Protein AF-A0A7S0JDU7-F1 (afdb_monomer_lite)

Foldseek 3Di:
DKDADPVVNPPVVPPPPVCVVVPPDDPDGDMDDDDDPPDDDADFDDPDDDDDDDDDDDDKDKDWDPQLVLLQCADPPPDPRRGGGPQDPPDDPVVNCVVRVSNVPRTPVRIDIDD

Structure (mmCIF, N/CA/C/O backbone):
data_AF-A0A7S0JDU7-F1
#
_entry.id   AF-A0A7S0JDU7-F1
#
loop_
_atom_site.group_PDB
_atom_site.id
_atom_site.type_symbol
_atom_site.label_atom_id
_atom_site.label_alt_id
_atom_site.label_comp_id
_atom_site.label_asym_id
_atom_site.label_entity_id
_atom_site.label_seq_id
_atom_site.pdbx_PDB_ins_code
_atom_site.Cartn_x
_atom_site.Cartn_y
_atom_site.Cartn_z
_atom_site.occupancy
_atom_site.B_iso_or_equiv
_atom_site.auth_seq_id
_atom_site.auth_comp_id
_atom_site.auth_asym_id
_atom_site.auth_atom_id
_atom_site.pdbx_PDB_model_num
ATOM 1 N N . MET A 1 1 ? -7.540 12.206 4.791 1.00 78.38 1 MET A N 1
ATOM 2 C CA . MET A 1 1 ? -6.972 12.917 5.951 1.00 78.38 1 MET A CA 1
ATOM 3 C C . MET A 1 1 ? -6.462 11.890 6.948 1.00 78.38 1 MET A C 1
ATOM 5 O O . MET A 1 1 ? -7.132 10.879 7.148 1.00 78.38 1 MET A O 1
ATOM 9 N N . GLN A 1 2 ? -5.279 12.131 7.511 1.00 82.94 2 GLN A N 1
ATOM 10 C CA . GLN A 1 2 ? -4.742 11.383 8.647 1.00 82.94 2 GLN A CA 1
ATOM 11 C C . GLN A 1 2 ? -4.728 12.329 9.848 1.00 82.94 2 GLN A C 1
ATOM 13 O O . GLN A 1 2 ? -4.363 13.493 9.688 1.00 82.94 2 GLN A O 1
ATOM 18 N N . ALA A 1 3 ? -5.116 11.828 11.014 1.00 80.44 3 ALA A N 1
ATOM 19 C CA . ALA A 1 3 ? -4.958 12.522 12.284 1.00 80.44 3 ALA A CA 1
ATOM 20 C C . ALA A 1 3 ? -4.574 11.514 13.369 1.00 80.44 3 ALA A C 1
ATOM 22 O O . ALA A 1 3 ? -4.949 10.337 13.291 1.00 80.44 3 ALA A O 1
ATOM 23 N N . ASP A 1 4 ? -3.836 11.978 14.370 1.00 82.31 4 ASP A N 1
ATOM 24 C CA . ASP A 1 4 ? -3.641 11.202 15.588 1.00 82.31 4 ASP A CA 1
ATOM 25 C C . ASP A 1 4 ? -4.977 11.087 16.322 1.00 82.31 4 ASP A C 1
ATOM 27 O O . ASP A 1 4 ? -5.821 11.986 16.254 1.00 82.31 4 ASP A O 1
ATOM 31 N N . VAL A 1 5 ? -5.201 9.951 16.979 1.00 75.12 5 VAL A N 1
ATOM 32 C CA . VAL A 1 5 ? -6.424 9.754 17.760 1.00 75.12 5 VAL A CA 1
ATOM 33 C C . VAL A 1 5 ? -6.256 10.457 19.108 1.00 75.12 5 VAL A C 1
ATOM 35 O O . VAL A 1 5 ? -5.332 10.095 19.838 1.00 75.12 5 VAL A O 1
ATOM 38 N N . PRO A 1 6 ? -7.125 11.425 19.466 1.00 77.00 6 PRO A N 1
ATOM 39 C CA . PRO A 1 6 ? -7.105 12.048 20.786 1.00 77.00 6 PRO A CA 1
ATOM 40 C C . PRO A 1 6 ? -7.157 10.994 21.895 1.00 77.00 6 PRO A C 1
ATOM 42 O O . PRO A 1 6 ? -7.919 10.024 21.798 1.00 77.00 6 PRO A O 1
ATOM 45 N N . ALA A 1 7 ? -6.355 11.177 22.945 1.00 72.81 7 ALA A N 1
ATOM 46 C CA . ALA A 1 7 ? -6.221 10.206 24.031 1.00 72.81 7 ALA A CA 1
ATOM 47 C C . ALA A 1 7 ? -7.564 9.912 24.722 1.00 72.81 7 ALA A C 1
ATOM 49 O O . ALA A 1 7 ? -7.814 8.792 25.158 1.00 72.81 7 ALA A O 1
ATOM 50 N N . GLU A 1 8 ? -8.471 10.885 24.740 1.00 74.88 8 GLU A N 1
ATOM 51 C CA . GLU A 1 8 ? -9.804 10.796 25.335 1.00 74.88 8 GLU A CA 1
ATOM 52 C C . GLU A 1 8 ? -10.732 9.847 24.559 1.00 74.88 8 GLU A C 1
ATOM 54 O O . GLU A 1 8 ? -11.671 9.282 25.122 1.00 74.88 8 GLU A O 1
ATOM 59 N N . LEU A 1 9 ? -10.470 9.644 23.263 1.00 70.19 9 LEU A N 1
ATOM 60 C CA . LEU A 1 9 ? -11.199 8.692 22.419 1.00 70.19 9 LEU A CA 1
ATOM 61 C C . LEU A 1 9 ? -10.598 7.281 22.482 1.00 70.19 9 LEU A C 1
ATOM 63 O O . LEU A 1 9 ? -11.263 6.307 22.117 1.00 70.19 9 LEU A O 1
ATOM 67 N N . LEU A 1 10 ? -9.364 7.149 22.977 1.00 66.75 10 LEU A N 1
ATOM 68 C CA . LEU A 1 10 ? -8.670 5.879 23.170 1.00 66.75 10 LEU A CA 1
ATOM 69 C C . LEU A 1 10 ? -9.131 5.193 24.458 1.00 66.75 10 LEU A C 1
ATOM 71 O O . LEU A 1 10 ? -8.375 5.022 25.413 1.00 66.75 10 LEU A O 1
ATOM 75 N N . ARG A 1 11 ? -10.376 4.715 24.481 1.00 64.25 11 ARG A N 1
ATOM 76 C CA . ARG A 1 11 ? -10.781 3.766 25.524 1.00 64.25 11 ARG A CA 1
ATOM 77 C C . ARG A 1 11 ? -10.052 2.454 25.261 1.00 64.25 11 ARG A C 1
ATOM 79 O O . ARG A 1 11 ? -10.378 1.747 24.305 1.00 64.25 11 ARG A O 1
ATOM 86 N N . GLN A 1 12 ? -9.064 2.119 26.093 1.00 56.94 12 GLN A N 1
ATOM 87 C CA . GLN A 1 12 ? -8.300 0.874 25.949 1.00 56.94 12 GLN A CA 1
ATOM 88 C C . GLN A 1 12 ? -9.235 -0.336 25.806 1.00 56.94 12 GLN A C 1
ATOM 90 O O . GLN A 1 12 ? -8.973 -1.220 24.994 1.00 56.94 12 GLN A O 1
ATOM 95 N N . GLU A 1 13 ? -10.362 -0.346 26.526 1.00 61.19 13 GLU A N 1
ATOM 96 C CA . GLU A 1 13 ? -11.442 -1.354 26.494 1.00 61.19 13 GLU A CA 1
ATOM 97 C C . GLU A 1 13 ? -12.002 -1.673 25.104 1.00 61.19 13 GLU A C 1
ATOM 99 O O . GLU A 1 13 ? -12.347 -2.822 24.845 1.00 61.19 13 GLU A O 1
ATOM 104 N N . SER A 1 14 ? -11.994 -0.709 24.182 1.00 60.84 14 SER A N 1
ATOM 105 C CA . SER A 1 14 ? -12.440 -0.888 22.791 1.00 60.84 14 SER A CA 1
ATOM 106 C C . SER A 1 14 ? -11.372 -1.440 21.841 1.00 60.84 14 SER A C 1
ATOM 108 O O . SER A 1 14 ? -11.673 -1.707 20.681 1.00 60.84 14 SER A O 1
ATOM 110 N N . VAL A 1 15 ? -10.134 -1.621 22.305 1.00 61.34 15 VAL A N 1
ATOM 111 C CA . VAL A 1 15 ? -9.051 -2.240 21.532 1.00 61.34 15 VAL A CA 1
ATOM 112 C C . VAL A 1 15 ? -9.106 -3.759 21.765 1.00 61.34 15 VAL A C 1
ATOM 114 O O . VAL A 1 15 ? -8.859 -4.183 22.900 1.00 61.34 15 VAL A O 1
ATOM 117 N N . PRO A 1 16 ? -9.424 -4.585 20.741 1.00 66.94 16 PRO A N 1
ATOM 118 C CA . PRO A 1 16 ? -9.392 -6.041 20.8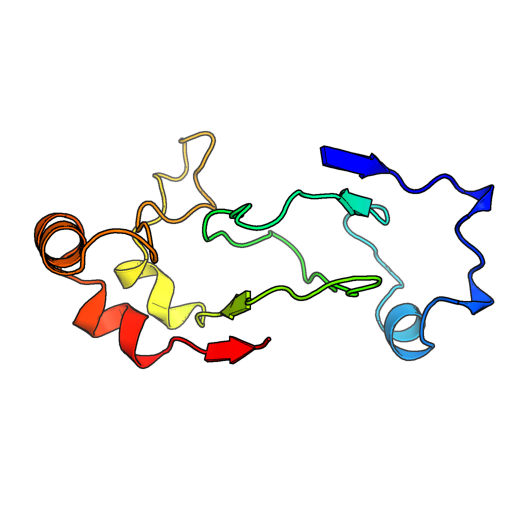10 1.00 66.94 16 PRO A CA 1
ATOM 119 C C . PRO A 1 16 ? -8.218 -6.579 21.626 1.00 66.94 16 PRO A C 1
ATOM 121 O O . PRO A 1 16 ? -7.073 -6.180 21.416 1.00 66.94 16 PRO A O 1
ATOM 124 N N . LYS A 1 17 ? -8.493 -7.528 22.534 1.00 62.38 17 LYS A N 1
ATOM 125 C CA . LYS A 1 17 ? -7.474 -8.147 23.406 1.00 62.38 17 LYS A CA 1
ATOM 126 C C . LYS A 1 17 ? -6.260 -8.658 22.619 1.00 62.38 17 LYS A C 1
ATOM 128 O O . LYS A 1 17 ? -5.137 -8.530 23.094 1.00 62.38 17 LYS A O 1
ATOM 133 N N . LEU A 1 18 ? -6.484 -9.152 21.397 1.00 62.22 18 LEU A N 1
ATOM 134 C CA . LEU A 1 18 ? -5.428 -9.577 20.478 1.00 62.22 18 LEU A CA 1
ATOM 135 C C . LEU A 1 18 ? -4.432 -8.450 20.151 1.00 62.22 18 LEU A C 1
ATOM 137 O O . LEU A 1 18 ? -3.232 -8.687 20.156 1.00 62.22 18 LEU A O 1
ATOM 141 N N . TRP A 1 19 ? -4.891 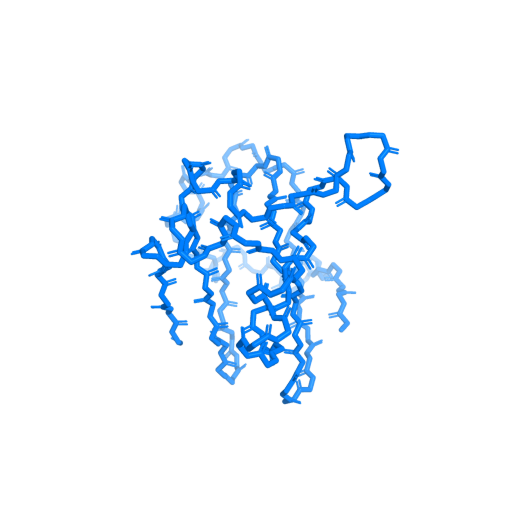-7.216 19.929 1.00 64.56 19 TRP A N 1
ATOM 142 C CA . TRP A 1 19 ? -4.002 -6.079 19.652 1.00 64.56 19 TRP A CA 1
ATOM 143 C C . TRP A 1 19 ? -3.207 -5.630 20.874 1.00 64.56 19 TRP A C 1
ATOM 145 O O . TRP A 1 19 ? -2.090 -5.147 20.720 1.00 64.56 19 TRP A O 1
ATOM 155 N N . ARG A 1 20 ? -3.744 -5.823 22.083 1.00 59.97 20 ARG A N 1
ATOM 156 C CA . ARG A 1 20 ? -3.000 -5.548 23.320 1.00 59.97 20 ARG A CA 1
ATOM 157 C C . ARG A 1 20 ? -1.892 -6.571 23.557 1.00 59.97 20 ARG A C 1
ATOM 159 O O . ARG A 1 20 ? -0.796 -6.190 23.939 1.00 59.97 20 ARG A O 1
ATOM 166 N N . ALA A 1 21 ? -2.164 -7.848 23.281 1.00 59.00 21 ALA A N 1
ATOM 167 C CA . ALA A 1 21 ? -1.205 -8.938 23.463 1.00 59.00 21 ALA A CA 1
ATOM 168 C C . ALA A 1 21 ? -0.001 -8.870 22.502 1.00 59.00 21 ALA A C 1
ATOM 170 O O . ALA A 1 21 ? 1.052 -9.417 22.802 1.00 59.00 21 ALA A O 1
ATOM 171 N N . ILE A 1 22 ? -0.141 -8.193 21.358 1.00 58.34 22 ILE A N 1
ATOM 172 C CA . ILE A 1 22 ? 0.930 -8.015 20.357 1.00 58.34 22 ILE A CA 1
ATOM 173 C C . ILE A 1 22 ? 1.698 -6.689 20.600 1.00 58.34 22 ILE A C 1
ATOM 175 O O . ILE A 1 22 ? 2.642 -6.360 19.887 1.00 58.34 22 ILE A O 1
ATOM 179 N N . GLY A 1 23 ? 1.287 -5.898 21.600 1.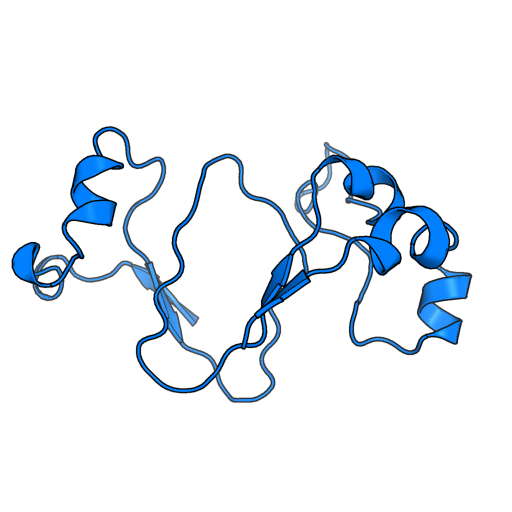00 51.66 23 GLY A N 1
ATOM 180 C CA . GLY A 1 23 ? 1.504 -4.452 21.658 1.00 51.66 23 GLY A CA 1
ATOM 181 C C . GLY A 1 23 ? 2.550 -3.920 22.637 1.00 51.66 23 GLY A C 1
ATOM 182 O O . GLY A 1 23 ? 2.483 -2.733 22.942 1.00 51.66 23 GLY A O 1
ATOM 183 N N . GLU A 1 24 ? 3.509 -4.710 23.128 1.00 54.59 24 GLU A N 1
ATOM 184 C CA . GLU A 1 24 ? 4.497 -4.176 24.091 1.00 54.59 24 GLU A CA 1
ATOM 185 C C . GLU A 1 24 ? 5.535 -3.223 23.470 1.00 54.59 24 GLU A C 1
ATOM 187 O O . GLU A 1 24 ? 6.246 -2.531 24.193 1.00 54.59 24 GLU A O 1
ATOM 192 N N . MET A 1 25 ? 5.581 -3.088 22.139 1.00 59.22 25 MET A N 1
ATOM 193 C CA . MET A 1 25 ? 6.431 -2.090 21.485 1.00 59.22 25 MET A CA 1
ATOM 194 C C . MET A 1 25 ? 5.764 -1.538 20.221 1.00 59.22 25 MET A C 1
ATOM 196 O O . MET A 1 25 ? 5.992 -2.001 19.103 1.00 59.22 25 MET A O 1
ATOM 200 N N . GLN A 1 26 ? 4.885 -0.546 20.393 1.00 65.56 26 GLN A N 1
ATOM 201 C CA . GLN A 1 26 ? 4.294 0.154 19.254 1.00 65.56 26 GLN A CA 1
ATOM 202 C C . GLN 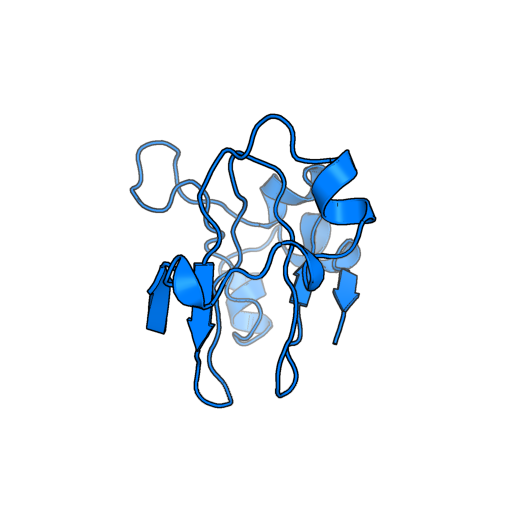A 1 26 ? 5.345 1.035 18.575 1.00 65.56 26 GLN A C 1
ATOM 204 O O . GLN A 1 26 ? 5.838 1.997 19.156 1.00 65.56 26 GLN A O 1
ATOM 209 N N . ALA A 1 27 ? 5.657 0.737 17.313 1.00 75.06 27 ALA A N 1
ATOM 210 C CA . ALA A 1 27 ? 6.568 1.561 16.520 1.00 75.06 27 ALA A CA 1
ATOM 211 C C . ALA A 1 27 ? 5.977 2.941 16.172 1.00 75.06 27 ALA A C 1
ATOM 213 O O . ALA A 1 27 ? 6.721 3.836 15.776 1.00 75.06 27 ALA A O 1
ATOM 214 N N . GLN A 1 28 ? 4.649 3.099 16.255 1.00 75.06 28 GLN A N 1
ATOM 215 C CA . GLN A 1 28 ? 3.894 4.314 15.929 1.00 75.06 28 GLN A CA 1
ATOM 216 C C . GLN A 1 28 ? 2.621 4.410 16.792 1.00 75.06 28 GLN A C 1
ATOM 218 O O . GLN A 1 28 ? 2.064 3.365 17.134 1.00 75.06 28 GLN A O 1
ATOM 223 N N . PRO A 1 29 ? 2.120 5.626 17.095 1.00 75.44 29 PRO A N 1
ATOM 224 C CA . PRO A 1 29 ? 0.845 5.807 17.793 1.00 75.44 29 PRO A CA 1
ATOM 225 C C . PRO A 1 29 ? -0.351 5.365 16.934 1.00 75.44 29 PRO A C 1
ATOM 227 O O . PRO A 1 29 ? -0.246 5.252 15.707 1.00 75.44 29 PRO A O 1
ATOM 230 N N . LEU A 1 30 ? -1.516 5.163 17.567 1.00 78.81 30 LEU A N 1
ATOM 231 C CA . LEU A 1 30 ? -2.763 4.897 16.843 1.00 78.81 30 LEU A CA 1
ATOM 232 C C . LEU A 1 30 ? -3.149 6.101 15.971 1.00 78.81 30 LEU A C 1
ATOM 234 O O . LEU A 1 30 ? -3.156 7.243 16.429 1.00 78.81 30 LEU A O 1
ATOM 238 N N . ARG A 1 31 ? -3.540 5.828 14.722 1.00 84.75 31 ARG A N 1
ATOM 239 C CA . ARG A 1 31 ? -3.938 6.846 13.742 1.00 84.75 31 ARG A CA 1
ATOM 240 C C . ARG A 1 31 ? -5.350 6.607 13.229 1.00 84.75 31 ARG A C 1
ATOM 242 O O . ARG A 1 31 ? -5.721 5.469 12.937 1.00 84.75 31 ARG A O 1
ATOM 249 N N . LEU A 1 32 ? -6.094 7.693 13.032 1.00 87.50 32 LEU A N 1
ATOM 250 C CA . LEU A 1 32 ? -7.372 7.683 12.331 1.00 87.50 32 LEU A CA 1
ATOM 251 C C . LEU A 1 32 ? -7.178 8.059 10.862 1.00 87.50 32 LEU A C 1
ATOM 253 O O . LEU A 1 32 ? -6.507 9.038 10.524 1.00 87.50 32 LEU A O 1
ATOM 257 N N . TRP A 1 33 ? -7.835 7.297 9.990 1.00 91.31 33 TRP A N 1
ATOM 258 C CA . TRP A 1 33 ? -7.877 7.544 8.555 1.00 91.31 33 TRP A CA 1
ATOM 259 C C . TRP A 1 33 ? -9.307 7.835 8.117 1.00 91.31 33 TRP A C 1
ATOM 261 O O . TRP A 1 33 ? -10.201 7.017 8.319 1.00 91.31 33 TRP A O 1
ATOM 271 N N . VAL A 1 34 ? -9.506 8.988 7.477 1.00 92.62 34 VAL A N 1
ATOM 272 C CA . VAL A 1 34 ? -10.798 9.390 6.901 1.00 92.62 34 VAL A CA 1
ATOM 273 C C . VAL A 1 34 ? -10.606 9.752 5.434 1.00 92.62 34 VAL A C 1
ATOM 275 O O . VAL A 1 34 ? -9.703 10.521 5.085 1.00 92.62 34 VAL A O 1
ATOM 278 N N . SER A 1 35 ? -11.444 9.202 4.559 1.00 93.69 35 SER A N 1
ATOM 279 C CA . SER A 1 35 ? -11.353 9.404 3.112 1.00 93.69 35 SER A CA 1
ATOM 280 C C . SER A 1 35 ? -12.723 9.384 2.441 1.00 93.69 35 SER A C 1
ATOM 282 O O . SER A 1 35 ? -13.621 8.677 2.891 1.00 93.69 35 SER A O 1
ATOM 284 N N . ALA A 1 36 ? -12.856 10.119 1.336 1.00 95.19 36 ALA A N 1
ATOM 285 C CA . ALA A 1 36 ? -14.018 10.026 0.458 1.00 95.19 36 ALA A CA 1
ATOM 286 C C . ALA A 1 36 ? -13.994 8.720 -0.360 1.00 95.19 36 ALA A C 1
ATOM 288 O O . ALA A 1 36 ? -12.931 8.114 -0.546 1.00 95.19 36 ALA A O 1
ATOM 289 N N . GLY A 1 37 ? -15.156 8.308 -0.877 1.00 94.94 37 GLY A N 1
ATOM 290 C CA . GLY A 1 37 ? -15.260 7.172 -1.797 1.00 94.94 37 GLY A CA 1
ATOM 291 C C . GLY A 1 37 ? -14.339 7.341 -3.011 1.00 94.94 37 GLY A C 1
ATOM 292 O O . GLY A 1 37 ? -14.151 8.450 -3.502 1.00 94.94 37 GLY A O 1
ATOM 293 N N . GLY A 1 38 ? -13.718 6.246 -3.454 1.00 91.88 38 GLY A N 1
ATOM 294 C CA . GLY A 1 38 ? -12.752 6.257 -4.560 1.00 91.88 38 GLY A CA 1
ATOM 295 C C . GLY A 1 38 ? -11.336 6.711 -4.187 1.00 91.88 38 GLY A C 1
ATOM 296 O O . GLY A 1 38 ? -10.448 6.678 -5.035 1.00 91.88 38 GLY A O 1
ATOM 297 N N . SER A 1 39 ? -11.083 7.095 -2.931 1.00 94.50 39 SER A N 1
ATOM 298 C CA . SER A 1 39 ? -9.725 7.426 -2.482 1.00 94.50 39 SER A CA 1
ATOM 299 C C . SER A 1 39 ? -8.809 6.205 -2.524 1.00 94.50 39 SER A C 1
ATOM 301 O O . SER A 1 39 ? -9.172 5.123 -2.061 1.00 94.50 39 SER A O 1
ATOM 303 N N . VAL A 1 40 ? -7.581 6.403 -3.002 1.00 94.06 40 VAL A N 1
ATOM 304 C CA . VAL A 1 40 ? -6.582 5.341 -3.131 1.00 94.06 40 VAL A CA 1
ATOM 305 C C . VAL A 1 40 ? -5.334 5.676 -2.324 1.00 94.06 40 VAL A C 1
ATOM 307 O O . VAL A 1 40 ? -4.766 6.761 -2.440 1.00 94.06 40 VAL A O 1
ATOM 310 N N . THR A 1 41 ? -4.868 4.707 -1.540 1.00 94.06 41 THR A N 1
ATOM 311 C CA . THR A 1 41 ? -3.517 4.718 -0.975 1.00 94.06 41 THR A CA 1
ATOM 312 C C . THR A 1 41 ? -2.601 3.922 -1.911 1.00 94.06 41 THR A C 1
ATOM 314 O O . THR A 1 41 ? -2.861 2.734 -2.110 1.00 94.06 41 THR A O 1
ATOM 317 N N . PRO A 1 42 ? -1.551 4.528 -2.503 1.00 95.31 42 PRO A N 1
ATOM 318 C CA . PRO A 1 42 ? -0.610 3.800 -3.352 1.00 95.31 42 PRO A CA 1
ATOM 319 C C . PRO A 1 42 ? 0.043 2.630 -2.610 1.00 95.31 42 PRO A C 1
ATOM 321 O O . PRO A 1 42 ? 0.285 2.715 -1.403 1.00 95.31 42 PRO A O 1
ATOM 324 N N . LEU A 1 43 ? 0.347 1.554 -3.336 1.00 97.44 43 LEU A N 1
ATOM 325 C CA . LEU A 1 43 ? 0.963 0.355 -2.774 1.00 97.44 43 LEU A CA 1
ATOM 326 C C . LEU A 1 43 ? 2.327 0.695 -2.153 1.00 97.44 43 LEU A C 1
ATOM 328 O O . LEU A 1 43 ? 3.164 1.346 -2.780 1.00 97.44 43 LEU A O 1
ATOM 332 N N . HIS A 1 44 ? 2.536 0.264 -0.915 1.00 96.81 44 HIS A N 1
ATOM 333 C CA . HIS A 1 44 ? 3.744 0.521 -0.140 1.00 96.81 44 HIS A CA 1
ATOM 334 C C . HIS A 1 44 ? 3.932 -0.557 0.929 1.00 96.81 44 HIS A C 1
ATOM 336 O O . HIS A 1 44 ? 3.056 -1.400 1.121 1.00 96.81 44 HIS A O 1
ATOM 342 N N . PHE A 1 45 ? 5.070 -0.511 1.613 1.00 95.94 45 PHE A N 1
ATOM 343 C CA . PHE A 1 45 ? 5.337 -1.308 2.804 1.00 95.94 45 PHE A CA 1
ATOM 344 C C . PHE A 1 45 ? 5.845 -0.424 3.946 1.00 95.94 45 PHE A C 1
ATOM 346 O O . PHE A 1 45 ? 6.487 0.607 3.721 1.00 95.94 45 PHE A O 1
ATOM 353 N N . ASP A 1 46 ? 5.569 -0.854 5.171 1.00 92.00 46 ASP A N 1
ATOM 354 C CA . ASP A 1 46 ? 6.019 -0.196 6.394 1.00 92.00 46 ASP A CA 1
ATOM 355 C C . ASP A 1 46 ? 7.269 -0.884 6.958 1.00 92.00 46 ASP A C 1
ATOM 357 O O . ASP A 1 46 ? 7.601 -2.015 6.604 1.00 92.00 46 ASP A O 1
ATOM 361 N N . SER A 1 47 ? 7.983 -0.196 7.850 1.00 87.25 47 SER A N 1
ATOM 362 C CA . SER A 1 47 ? 9.139 -0.758 8.564 1.00 87.25 47 SER A CA 1
ATOM 363 C C . SER A 1 47 ? 8.755 -1.622 9.770 1.00 87.25 47 SER A C 1
ATOM 365 O O . SER A 1 47 ? 9.631 -2.211 10.394 1.00 87.25 47 SER A O 1
ATOM 367 N N . ALA A 1 48 ? 7.471 -1.665 10.122 1.00 84.31 48 ALA A N 1
ATOM 368 C CA . ALA A 1 48 ? 6.929 -2.413 11.248 1.00 84.31 48 ALA A CA 1
ATOM 369 C C . ALA A 1 48 ? 5.600 -3.071 10.853 1.00 84.31 48 ALA A C 1
ATOM 371 O O . ALA A 1 48 ? 4.978 -2.686 9.863 1.00 84.31 48 ALA A O 1
ATOM 372 N N . GLY A 1 49 ? 5.167 -4.062 11.634 1.00 81.81 49 GLY A N 1
ATOM 373 C CA . GLY A 1 49 ? 3.833 -4.639 11.489 1.00 81.81 49 GLY A CA 1
ATOM 374 C C . GLY A 1 49 ? 2.749 -3.618 11.835 1.00 81.81 49 GLY A C 1
ATOM 375 O O . GLY A 1 49 ? 2.873 -2.886 12.816 1.00 81.81 49 GLY A O 1
ATOM 376 N N . SER A 1 50 ? 1.679 -3.604 11.042 1.00 83.00 50 SER A N 1
ATOM 377 C CA . SER A 1 50 ? 0.557 -2.674 11.185 1.00 83.00 50 SER A CA 1
ATOM 378 C C . SER A 1 50 ? -0.764 -3.440 11.287 1.00 83.00 50 SER A C 1
ATOM 380 O O . SER A 1 50 ? -0.940 -4.486 10.662 1.00 83.00 50 SER A O 1
ATOM 382 N N . PHE A 1 51 ? -1.722 -2.882 12.029 1.00 82.12 51 PHE A N 1
ATOM 383 C CA . PHE A 1 51 ? -3.115 -3.331 12.035 1.00 82.12 51 PHE A CA 1
ATOM 384 C C . PHE A 1 51 ? -4.006 -2.247 11.436 1.00 82.12 51 PHE A C 1
ATOM 386 O O . PHE A 1 51 ? -3.849 -1.065 11.743 1.00 82.12 51 PHE A O 1
ATOM 393 N N . LEU A 1 52 ? -4.959 -2.654 10.597 1.00 88.06 52 LEU A N 1
ATOM 394 C CA . LEU A 1 52 ? -5.977 -1.771 10.041 1.00 88.06 52 LEU A CA 1
ATOM 395 C C . LEU A 1 52 ? -7.353 -2.226 10.525 1.00 88.06 52 LEU A C 1
ATOM 397 O O . LEU A 1 52 ? -7.773 -3.347 10.248 1.00 88.06 52 LEU A O 1
ATOM 401 N N . ALA A 1 53 ? -8.050 -1.338 11.229 1.00 86.31 53 ALA A N 1
ATOM 402 C CA . ALA A 1 53 ? -9.408 -1.550 11.709 1.00 86.31 53 ALA A CA 1
ATOM 403 C C . ALA A 1 53 ? -10.382 -0.680 10.905 1.00 86.31 53 ALA A C 1
ATOM 405 O O . ALA A 1 53 ? -10.295 0.549 10.957 1.00 86.31 53 ALA A O 1
ATOM 406 N N . GLN A 1 54 ? -11.310 -1.291 10.167 1.00 90.81 54 GLN A N 1
ATOM 407 C CA . GLN A 1 54 ? -12.332 -0.546 9.431 1.00 90.81 54 GLN A CA 1
ATOM 408 C C . GLN A 1 54 ? -13.519 -0.242 10.351 1.00 90.81 54 GLN A C 1
ATOM 410 O O . GLN A 1 54 ? -14.185 -1.154 10.830 1.00 90.81 54 GLN A O 1
ATOM 415 N N . LEU A 1 55 ? -13.787 1.045 10.594 1.00 87.69 55 LEU A N 1
ATOM 416 C CA . LEU A 1 55 ? -14.895 1.475 11.461 1.00 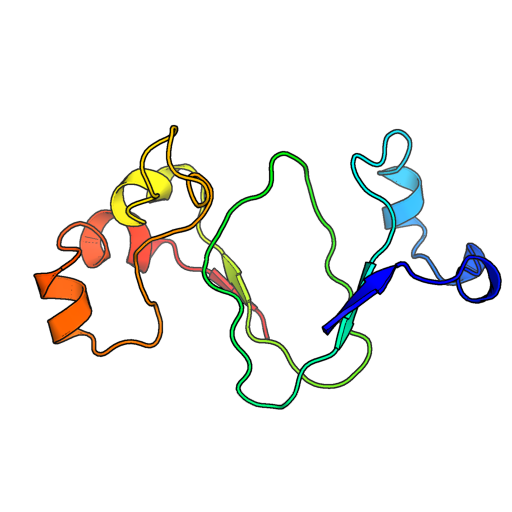87.69 55 LEU A CA 1
ATOM 417 C C . LEU A 1 55 ? -16.195 1.736 10.685 1.00 87.69 55 LEU A C 1
ATOM 419 O O . LEU A 1 55 ? -17.278 1.425 11.169 1.00 87.69 55 LEU A O 1
ATOM 423 N N . ARG A 1 56 ? -16.106 2.335 9.488 1.00 91.62 56 ARG A N 1
ATOM 424 C CA . ARG A 1 56 ? -17.268 2.678 8.646 1.00 91.62 56 ARG A CA 1
ATOM 425 C C . ARG A 1 56 ? -16.914 2.651 7.160 1.00 91.62 56 ARG A C 1
ATOM 427 O O . ARG A 1 56 ? -15.861 3.159 6.789 1.00 91.62 56 ARG A O 1
ATOM 434 N N . GLY A 1 57 ? -17.811 2.136 6.317 1.00 95.00 57 GLY A N 1
ATOM 435 C CA . GLY A 1 57 ? -17.592 1.992 4.869 1.00 95.00 57 GLY A CA 1
ATOM 436 C C . GLY A 1 57 ? -16.771 0.748 4.513 1.00 95.00 57 GLY A C 1
ATOM 437 O O . GLY A 1 57 ? -16.516 -0.081 5.382 1.00 95.00 57 GLY A O 1
ATOM 438 N N . THR A 1 58 ? -16.363 0.624 3.249 1.00 94.94 58 THR A N 1
ATOM 439 C CA . THR A 1 58 ? -15.568 -0.510 2.744 1.00 94.94 58 THR A CA 1
ATOM 440 C C . THR A 1 58 ? -14.202 -0.049 2.254 1.00 94.94 58 THR A C 1
ATOM 442 O O . THR A 1 58 ? -14.026 1.107 1.847 1.00 94.94 58 THR A O 1
ATOM 445 N N . LYS A 1 59 ? -13.216 -0.949 2.292 1.00 95.31 59 LYS A N 1
ATOM 446 C CA . LYS A 1 59 ? -11.883 -0.672 1.762 1.00 95.31 59 LYS A CA 1
ATOM 447 C C . LYS A 1 59 ? -11.282 -1.937 1.172 1.00 95.31 59 LYS A C 1
ATOM 449 O O . LYS A 1 59 ? -10.812 -2.801 1.896 1.00 95.31 59 LYS A O 1
ATOM 454 N N . ARG A 1 60 ? -11.190 -1.977 -0.158 1.00 95.75 60 ARG A N 1
ATOM 455 C CA . ARG A 1 60 ? -10.435 -3.022 -0.849 1.00 95.75 60 ARG A CA 1
ATOM 456 C C . ARG A 1 60 ? -8.940 -2.848 -0.582 1.00 95.75 60 ARG A C 1
ATOM 458 O O . ARG A 1 60 ? -8.347 -1.842 -0.978 1.00 95.75 60 ARG A O 1
ATOM 465 N N . VAL A 1 61 ? -8.324 -3.840 0.048 1.00 96.31 61 VAL A N 1
ATOM 466 C CA . VAL A 1 61 ? -6.883 -3.896 0.314 1.00 96.31 61 VAL A CA 1
ATOM 467 C C . VAL A 1 61 ? -6.267 -5.006 -0.525 1.00 96.31 61 VAL A C 1
ATOM 469 O O . VAL A 1 61 ? -6.796 -6.110 -0.582 1.00 96.31 61 VAL A O 1
ATOM 472 N N . THR A 1 62 ? -5.158 -4.713 -1.208 1.00 97.00 62 THR A N 1
ATOM 473 C CA . THR A 1 62 ? -4.394 -5.708 -1.975 1.00 97.00 62 THR A CA 1
ATOM 474 C C . THR A 1 62 ? -3.021 -5.889 -1.343 1.00 97.00 62 THR A C 1
ATOM 476 O O . THR A 1 62 ? -2.255 -4.932 -1.252 1.00 97.00 62 THR A O 1
ATOM 479 N N . PHE A 1 63 ? -2.717 -7.112 -0.926 1.00 97.31 63 PHE A N 1
ATOM 480 C CA . PHE A 1 63 ? -1.443 -7.514 -0.347 1.00 97.31 63 PHE A CA 1
ATOM 481 C C . PHE A 1 63 ? -0.597 -8.276 -1.364 1.00 97.31 63 PHE A C 1
ATOM 483 O O . PHE A 1 63 ? -1.117 -9.033 -2.184 1.00 97.31 63 PHE A O 1
ATOM 490 N N . PHE A 1 64 ? 0.716 -8.101 -1.255 1.00 98.12 64 PHE A N 1
ATOM 491 C CA . PHE A 1 64 ? 1.725 -8.868 -1.977 1.00 98.12 64 PHE A CA 1
ATOM 492 C C . PHE A 1 64 ? 2.778 -9.356 -0.975 1.00 98.12 64 PHE A C 1
ATOM 494 O O . PHE A 1 64 ? 3.108 -8.615 -0.045 1.00 98.12 64 PHE A O 1
ATOM 501 N N . PRO A 1 65 ? 3.323 -10.573 -1.135 1.00 97.25 65 PRO A N 1
ATOM 502 C CA . PRO A 1 65 ? 4.404 -11.052 -0.285 1.00 97.25 65 PRO A CA 1
ATOM 503 C C . PRO A 1 65 ? 5.722 -10.323 -0.607 1.00 97.25 65 PRO A C 1
ATOM 505 O O . PRO A 1 65 ? 5.910 -9.878 -1.742 1.00 97.25 65 PRO A O 1
ATOM 508 N N . PRO A 1 66 ? 6.692 -10.275 0.326 1.00 96.19 66 PRO A N 1
ATOM 509 C CA . PRO A 1 66 ? 8.006 -9.672 0.075 1.00 96.19 66 PRO A CA 1
ATOM 510 C C . PRO A 1 66 ? 8.739 -10.242 -1.151 1.00 96.19 66 PRO A C 1
ATOM 512 O O . PRO A 1 66 ? 9.440 -9.509 -1.841 1.00 96.19 66 PRO A O 1
ATOM 515 N N . ALA A 1 67 ? 8.530 -11.522 -1.479 1.00 97.25 67 ALA A N 1
ATOM 516 C CA . ALA A 1 67 ? 9.114 -12.160 -2.664 1.00 97.25 67 ALA A CA 1
ATOM 517 C C . ALA A 1 67 ? 8.694 -11.495 -3.994 1.00 97.25 67 ALA A C 1
ATOM 519 O O . ALA A 1 67 ? 9.441 -11.543 -4.967 1.00 97.25 67 ALA A O 1
ATOM 520 N N . ALA A 1 68 ? 7.542 -10.815 -4.027 1.00 97.88 68 ALA A N 1
ATOM 521 C CA . ALA A 1 68 ? 7.048 -10.104 -5.204 1.00 97.88 68 ALA A CA 1
ATOM 522 C C . ALA A 1 68 ? 7.686 -8.716 -5.404 1.00 97.88 68 ALA A C 1
ATOM 524 O O . ALA A 1 68 ? 7.437 -8.065 -6.419 1.00 97.88 68 ALA A O 1
ATOM 525 N N . LEU A 1 69 ? 8.508 -8.233 -4.459 1.00 96.88 69 LEU A N 1
ATOM 526 C CA . LEU A 1 69 ? 8.983 -6.844 -4.419 1.00 96.88 69 LEU A CA 1
ATOM 527 C C . LEU A 1 69 ? 9.663 -6.397 -5.722 1.00 96.88 69 LEU A C 1
ATOM 529 O O . LEU A 1 69 ? 9.457 -5.268 -6.167 1.00 96.88 69 LEU A O 1
ATOM 533 N N . ARG A 1 70 ? 10.412 -7.292 -6.378 1.00 96.81 70 ARG A N 1
ATOM 534 C CA . ARG A 1 70 ? 11.063 -7.007 -7.667 1.00 96.81 70 ARG A CA 1
ATOM 535 C C . ARG A 1 70 ? 10.052 -6.648 -8.763 1.00 96.81 70 ARG A C 1
ATOM 537 O O . ARG A 1 70 ? 10.286 -5.701 -9.507 1.00 96.81 70 ARG A O 1
ATOM 544 N N . GLY A 1 71 ? 8.924 -7.357 -8.830 1.00 97.94 71 GLY A N 1
ATOM 545 C CA . GLY A 1 71 ? 7.831 -7.079 -9.770 1.00 97.94 71 GLY A CA 1
ATOM 546 C C . GLY A 1 71 ? 6.985 -5.860 -9.394 1.00 97.94 71 GLY A C 1
ATOM 547 O O . GLY A 1 71 ? 6.189 -5.394 -10.202 1.00 97.94 71 GLY A O 1
ATOM 548 N N . LEU A 1 72 ? 7.158 -5.316 -8.186 1.00 98.19 72 LEU A N 1
ATOM 549 C CA . LEU A 1 72 ? 6.439 -4.136 -7.699 1.00 98.19 72 LEU A CA 1
ATOM 550 C C . LEU A 1 72 ? 7.196 -2.824 -7.925 1.00 98.19 72 LEU A C 1
ATOM 552 O O . LEU A 1 72 ? 6.656 -1.766 -7.609 1.00 98.19 72 LEU A O 1
ATOM 556 N N . TYR A 1 73 ? 8.410 -2.856 -8.479 1.00 98.06 73 TYR A N 1
ATOM 557 C CA . TYR A 1 73 ? 9.163 -1.660 -8.870 1.00 98.06 73 TYR A CA 1
ATOM 558 C C . TYR A 1 73 ? 9.182 -0.560 -7.794 1.00 98.06 73 TYR A C 1
ATOM 560 O O . TYR A 1 73 ? 8.692 0.548 -8.060 1.00 98.06 73 TYR A O 1
ATOM 568 N N . PRO A 1 74 ? 9.722 -0.820 -6.588 1.00 97.69 74 PRO A N 1
ATOM 569 C CA . PRO A 1 74 ? 9.868 0.233 -5.597 1.00 97.69 74 PRO A CA 1
ATOM 570 C C . PRO A 1 74 ? 10.704 1.393 -6.155 1.00 97.69 74 PRO A C 1
ATOM 572 O O . PRO A 1 74 ? 11.458 1.239 -7.127 1.00 97.69 74 PRO A O 1
ATOM 575 N N . TYR A 1 75 ? 10.544 2.575 -5.569 1.00 97.88 75 TYR A N 1
ATOM 576 C CA . TYR A 1 75 ? 11.473 3.668 -5.840 1.00 97.88 75 TYR A CA 1
ATOM 577 C C . TYR A 1 75 ? 12.885 3.323 -5.320 1.00 97.88 75 TYR A C 1
ATOM 579 O O . TYR A 1 75 ? 13.011 2.504 -4.407 1.00 97.88 75 TYR A O 1
ATOM 587 N N . PRO A 1 76 ? 13.945 3.944 -5.877 1.00 96.62 76 PRO A N 1
ATOM 588 C CA . PRO A 1 76 ? 15.301 3.844 -5.336 1.00 96.62 76 PRO A CA 1
ATOM 589 C C . PRO A 1 76 ? 15.368 4.178 -3.840 1.00 96.62 76 PRO A C 1
ATOM 591 O O . PRO A 1 76 ? 14.538 4.933 -3.334 1.00 96.62 76 PRO A O 1
ATOM 594 N N . ILE A 1 77 ? 16.347 3.613 -3.130 1.00 95.31 77 ILE A N 1
ATOM 595 C CA . ILE A 1 77 ? 16.430 3.702 -1.662 1.00 95.31 77 ILE A CA 1
ATOM 596 C C . ILE A 1 77 ? 16.656 5.130 -1.141 1.00 95.31 77 ILE A C 1
ATOM 598 O O . ILE A 1 77 ? 16.216 5.464 -0.045 1.00 95.31 77 ILE A O 1
ATOM 602 N N . ASP A 1 78 ? 17.303 5.968 -1.942 1.00 96.62 78 ASP A N 1
ATOM 603 C CA . ASP A 1 78 ? 17.575 7.385 -1.702 1.00 96.62 78 ASP A CA 1
ATOM 604 C C . ASP A 1 78 ? 16.403 8.300 -2.101 1.00 96.62 78 ASP A C 1
ATOM 606 O O . ASP A 1 78 ? 16.415 9.500 -1.832 1.00 96.62 78 ASP A O 1
ATOM 610 N N . HIS A 1 79 ? 15.351 7.745 -2.706 1.00 97.38 79 HIS A N 1
ATOM 611 C CA . HIS A 1 79 ? 14.158 8.495 -3.067 1.00 97.38 79 HIS A CA 1
ATOM 612 C C . HIS A 1 79 ? 13.238 8.680 -1.842 1.00 97.38 79 HIS A C 1
ATOM 614 O O . HIS A 1 79 ? 12.983 7.716 -1.115 1.00 97.38 79 HIS A O 1
ATOM 620 N N . PRO A 1 80 ? 12.579 9.843 -1.654 1.00 96.50 80 PRO A N 1
ATOM 621 C CA . PRO A 1 80 ? 11.632 10.060 -0.546 1.00 96.50 80 PRO A CA 1
ATOM 622 C C . PRO A 1 80 ? 10.434 9.089 -0.537 1.00 96.50 80 PRO A C 1
ATOM 624 O O . PRO A 1 80 ? 9.711 8.977 0.450 1.00 96.50 80 PRO A O 1
ATOM 627 N N . LEU A 1 81 ? 10.217 8.369 -1.642 1.00 96.81 81 LEU A N 1
ATOM 628 C CA . LEU A 1 81 ? 9.178 7.347 -1.804 1.00 96.81 81 LEU A CA 1
ATOM 629 C C . LEU A 1 81 ? 9.736 5.913 -1.865 1.00 96.81 81 LEU A C 1
ATOM 631 O O . LEU A 1 81 ? 9.026 5.037 -2.345 1.00 96.81 81 LEU A O 1
ATOM 635 N N . ALA A 1 82 ? 10.964 5.656 -1.398 1.00 96.44 82 ALA A N 1
ATOM 636 C CA . ALA A 1 82 ? 11.665 4.362 -1.479 1.00 96.44 82 ALA A CA 1
ATOM 637 C C . ALA A 1 82 ? 10.818 3.132 -1.094 1.00 96.44 82 ALA A C 1
ATOM 639 O O . ALA A 1 82 ? 10.972 2.053 -1.659 1.00 96.44 82 ALA A O 1
ATOM 640 N N . ARG A 1 83 ? 9.880 3.287 -0.150 1.00 96.12 83 ARG A N 1
ATOM 641 C CA . ARG A 1 83 ? 8.994 2.204 0.314 1.00 96.12 83 ARG A CA 1
ATOM 642 C C . ARG A 1 83 ? 7.672 2.084 -0.446 1.00 96.12 83 ARG A C 1
ATOM 644 O O .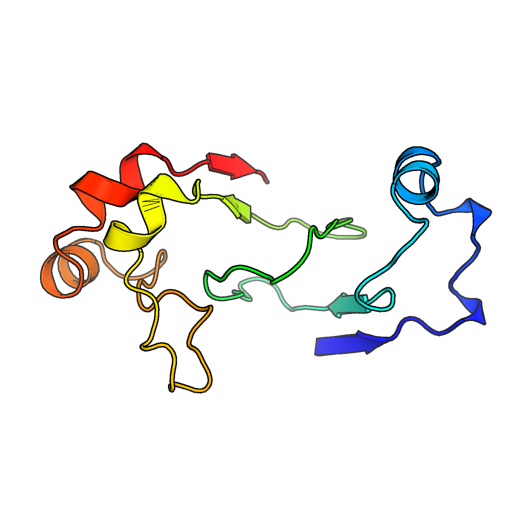 ARG A 1 83 ? 6.784 1.348 -0.027 1.00 96.12 83 ARG A O 1
ATOM 651 N N . ARG A 1 84 ? 7.502 2.823 -1.542 1.00 97.81 84 ARG A N 1
ATOM 652 C CA . ARG A 1 84 ? 6.306 2.790 -2.392 1.00 97.81 84 ARG A CA 1
ATOM 653 C C . ARG A 1 84 ? 6.601 2.097 -3.707 1.00 97.81 84 ARG A C 1
ATOM 655 O O . ARG A 1 84 ? 7.683 2.243 -4.266 1.00 97.81 84 ARG A O 1
ATOM 662 N N . SER A 1 85 ? 5.607 1.392 -4.220 1.00 97.88 85 SER A N 1
ATOM 663 C CA . SER A 1 85 ? 5.609 0.860 -5.575 1.00 97.88 85 SER A CA 1
ATOM 664 C C . SER A 1 85 ? 5.393 1.986 -6.586 1.00 97.88 85 SER A C 1
ATOM 666 O O . SER A 1 85 ? 4.570 2.879 -6.372 1.00 97.88 85 SER A O 1
ATOM 668 N N . ARG A 1 86 ? 6.101 1.921 -7.717 1.00 97.44 86 ARG A N 1
ATOM 669 C CA . ARG A 1 86 ? 5.806 2.752 -8.894 1.00 97.44 86 ARG A CA 1
ATOM 670 C C . ARG A 1 86 ? 4.634 2.211 -9.714 1.00 97.44 86 ARG A C 1
ATOM 672 O O . ARG A 1 86 ? 4.071 2.946 -10.522 1.00 97.44 86 ARG A O 1
ATOM 679 N N . VAL A 1 87 ? 4.247 0.953 -9.498 1.00 97.06 87 VAL A N 1
ATOM 680 C CA . VAL A 1 87 ? 3.141 0.312 -10.207 1.00 97.06 87 VAL A CA 1
ATOM 681 C C . VAL A 1 87 ? 1.814 0.900 -9.737 1.00 97.06 87 VAL A C 1
ATOM 683 O O . VAL A 1 87 ? 1.453 0.840 -8.561 1.00 97.06 87 VAL A O 1
ATOM 686 N N . ARG A 1 88 ? 1.036 1.421 -10.686 1.00 93.88 88 ARG A N 1
ATOM 687 C CA . ARG A 1 88 ? -0.350 1.838 -10.458 1.00 93.88 88 ARG A CA 1
ATOM 688 C C . ARG A 1 88 ? -1.277 0.660 -10.747 1.00 93.88 88 ARG A C 1
ATOM 690 O O . ARG A 1 88 ? -1.521 0.324 -11.902 1.00 93.88 88 ARG A O 1
ATOM 697 N N . LEU A 1 89 ? -1.796 0.020 -9.699 1.00 93.00 89 LEU A N 1
ATOM 698 C CA . LEU A 1 89 ? -2.639 -1.182 -9.834 1.00 93.00 89 LEU A CA 1
ATOM 699 C C . LEU A 1 89 ? -3.955 -0.925 -10.589 1.00 93.00 89 LEU A C 1
ATOM 701 O O . LEU A 1 89 ? -4.492 -1.824 -11.221 1.00 93.00 89 LEU A O 1
ATOM 705 N N . HIS A 1 90 ? -4.452 0.306 -10.522 1.00 88.75 90 HIS A N 1
ATOM 706 C CA . HIS A 1 90 ? -5.707 0.779 -11.116 1.00 88.75 90 HIS A CA 1
ATOM 707 C C . HIS A 1 90 ? -5.499 1.459 -12.478 1.00 88.75 90 HIS A C 1
ATOM 709 O O . HIS A 1 90 ? -6.467 1.919 -13.073 1.00 88.75 90 HIS A O 1
ATOM 715 N N . ALA A 1 91 ? -4.255 1.543 -12.964 1.00 88.00 91 ALA A N 1
ATOM 716 C CA . ALA A 1 91 ? -3.987 1.989 -14.327 1.00 88.00 91 ALA A CA 1
ATOM 717 C C . ALA A 1 91 ? -4.368 0.906 -15.346 1.00 88.00 91 ALA A C 1
ATOM 719 O O . ALA A 1 91 ? -4.535 -0.270 -14.998 1.00 88.00 91 ALA A O 1
ATOM 720 N N . ASP A 1 92 ? -4.458 1.323 -16.608 1.00 93.75 92 ASP A N 1
ATOM 721 C CA . ASP A 1 92 ? -4.689 0.436 -17.741 1.00 93.75 92 ASP A CA 1
ATOM 722 C C . ASP A 1 92 ? -3.652 -0.705 -17.787 1.00 93.75 92 ASP A C 1
ATOM 724 O O . ASP A 1 92 ? -2.468 -0.530 -17.471 1.00 93.75 92 ASP A O 1
ATOM 728 N N . ALA A 1 93 ? -4.102 -1.906 -18.158 1.00 92.69 93 ALA A N 1
ATOM 729 C CA . ALA A 1 93 ? -3.256 -3.093 -18.153 1.00 92.69 93 ALA A CA 1
ATOM 730 C C . ALA A 1 93 ? -2.140 -3.031 -19.210 1.00 92.69 93 ALA A C 1
ATOM 732 O O . ALA A 1 93 ? -1.028 -3.484 -18.936 1.00 92.69 93 ALA A O 1
ATOM 733 N N . ALA A 1 94 ? -2.401 -2.465 -20.390 1.00 94.00 94 ALA A N 1
ATOM 734 C CA . ALA A 1 94 ? -1.400 -2.306 -21.439 1.00 94.00 94 ALA A CA 1
ATOM 735 C C . ALA A 1 94 ? -0.344 -1.267 -21.038 1.00 94.00 94 ALA A C 1
ATOM 737 O O . ALA A 1 94 ? 0.852 -1.512 -21.210 1.00 94.00 94 ALA A O 1
ATOM 738 N N . GLU A 1 95 ? -0.759 -0.152 -20.427 1.00 93.94 95 GLU A N 1
ATOM 739 C CA . GLU A 1 95 ? 0.176 0.829 -19.864 1.00 93.94 95 GLU A CA 1
ATOM 740 C C . GLU A 1 95 ? 1.052 0.195 -18.774 1.00 93.94 95 GLU A C 1
ATOM 742 O O . GLU A 1 95 ? 2.282 0.311 -18.811 1.00 93.94 95 GLU A O 1
ATOM 747 N N . ARG A 1 96 ? 0.442 -0.543 -17.835 1.00 94.94 96 ARG A N 1
ATOM 748 C CA . ARG A 1 96 ? 1.176 -1.230 -16.765 1.00 94.94 96 ARG A CA 1
ATOM 749 C C . ARG A 1 96 ? 2.183 -2.232 -17.323 1.00 94.94 96 ARG A C 1
ATOM 751 O O . ARG A 1 96 ? 3.325 -2.222 -16.880 1.00 94.94 96 ARG A O 1
ATOM 758 N N . ARG A 1 97 ? 1.802 -3.049 -18.308 1.00 94.06 97 ARG A N 1
ATOM 759 C CA . ARG A 1 97 ? 2.713 -4.004 -18.966 1.00 94.06 97 ARG A CA 1
ATOM 760 C C . ARG A 1 97 ? 3.882 -3.312 -19.651 1.00 94.06 97 ARG A C 1
ATOM 762 O O . ARG A 1 97 ? 5.012 -3.775 -19.543 1.00 94.06 97 ARG A O 1
ATOM 769 N N . ARG A 1 98 ? 3.622 -2.189 -20.325 1.00 95.25 98 ARG A N 1
ATOM 770 C CA . ARG A 1 98 ? 4.656 -1.405 -21.008 1.00 95.25 98 ARG A CA 1
ATOM 771 C C . ARG A 1 98 ? 5.670 -0.811 -20.028 1.00 95.25 98 ARG A C 1
ATOM 773 O O . ARG A 1 98 ? 6.864 -0.847 -20.303 1.00 95.25 98 ARG A O 1
ATOM 780 N N . LEU A 1 99 ? 5.206 -0.234 -18.919 1.00 96.25 99 LEU A N 1
ATOM 781 C CA . LEU A 1 99 ? 6.068 0.465 -17.956 1.00 96.25 99 LEU A CA 1
ATOM 782 C C . LEU A 1 99 ? 6.706 -0.474 -16.921 1.00 96.25 99 LEU A C 1
ATOM 784 O O . LEU A 1 99 ? 7.790 -0.188 -16.412 1.00 96.25 99 LEU A O 1
ATOM 788 N N . PHE A 1 100 ? 6.041 -1.585 -16.607 1.00 97.50 100 PHE A N 1
ATOM 789 C CA . PHE A 1 100 ? 6.388 -2.498 -15.518 1.00 97.50 100 PHE A CA 1
ATOM 790 C C . PHE A 1 100 ? 6.333 -3.964 -15.986 1.00 97.50 100 PHE A C 1
ATOM 792 O O . PHE A 1 100 ? 5.533 -4.746 -15.469 1.00 97.50 100 PHE A O 1
ATOM 799 N N . PRO A 1 101 ? 7.175 -4.367 -16.956 1.00 96.62 101 PRO A N 1
ATOM 800 C CA . PRO A 1 101 ? 7.077 -5.672 -17.622 1.00 96.62 101 PRO A CA 1
ATOM 801 C C . PRO A 1 101 ? 7.194 -6.890 -16.690 1.00 96.62 101 PRO A C 1
ATOM 803 O O . PRO A 1 101 ? 6.623 -7.933 -16.978 1.00 96.62 101 PRO A O 1
ATOM 806 N N . LEU A 1 102 ? 7.881 -6.768 -15.552 1.00 97.69 102 LEU A N 1
ATOM 807 C CA . LEU A 1 102 ? 8.039 -7.841 -14.564 1.00 97.69 102 LEU A CA 1
ATOM 808 C C . LEU A 1 102 ? 6.831 -7.986 -13.628 1.00 97.69 102 LEU A C 1
ATOM 810 O O . LEU A 1 102 ? 6.796 -8.921 -12.832 1.00 97.69 102 LEU A O 1
ATOM 814 N N . PHE A 1 103 ? 5.866 -7.061 -13.659 1.00 97.62 103 PHE A N 1
ATOM 815 C CA . PHE A 1 103 ? 4.742 -7.077 -12.721 1.00 97.62 103 PHE A CA 1
ATOM 816 C C . PHE A 1 103 ? 3.864 -8.316 -12.909 1.00 97.62 103 PHE A C 1
ATOM 818 O O . PHE A 1 103 ? 3.546 -8.989 -11.930 1.00 97.62 103 PHE A O 1
ATOM 825 N N . ASP A 1 104 ? 3.500 -8.635 -14.151 1.00 95.31 104 ASP A N 1
ATOM 826 C CA . ASP A 1 104 ? 2.581 -9.739 -14.449 1.00 95.31 104 ASP A CA 1
ATOM 827 C C . ASP A 1 104 ? 3.184 -11.112 -14.110 1.00 95.31 104 ASP A C 1
ATOM 829 O O . ASP A 1 104 ? 2.451 -12.020 -13.732 1.00 95.31 104 ASP A O 1
ATOM 833 N N . GLU A 1 105 ? 4.508 -11.255 -14.197 1.00 96.12 105 GLU A N 1
ATOM 834 C CA . GLU A 1 105 ? 5.210 -12.506 -13.893 1.00 96.12 105 GLU A CA 1
ATOM 835 C C . GLU A 1 105 ? 5.549 -12.624 -12.401 1.00 96.12 105 GLU A C 1
ATOM 837 O O . GLU A 1 105 ? 5.287 -13.648 -11.777 1.00 96.12 105 GLU A O 1
ATOM 842 N N . LEU A 1 106 ? 6.117 -11.567 -11.811 1.00 97.50 106 LEU A N 1
ATOM 843 C CA . LEU A 1 106 ? 6.730 -11.643 -10.482 1.00 97.50 106 LEU A CA 1
ATOM 844 C C . LEU A 1 106 ? 5.834 -11.129 -9.351 1.00 97.50 106 LEU A C 1
ATOM 846 O O . LEU A 1 106 ? 6.154 -11.356 -8.187 1.00 97.50 106 LEU A O 1
ATOM 850 N N . ALA A 1 107 ? 4.751 -10.404 -9.648 1.00 97.19 107 ALA A N 1
ATOM 851 C CA . ALA A 1 107 ? 3.908 -9.793 -8.620 1.00 97.19 107 ALA A CA 1
ATOM 852 C C . ALA A 1 107 ? 2.425 -10.142 -8.741 1.00 97.19 107 ALA A C 1
ATOM 854 O O . ALA A 1 107 ? 1.843 -10.618 -7.766 1.00 97.19 107 ALA A O 1
ATOM 855 N N . ALA A 1 108 ? 1.809 -9.936 -9.907 1.00 95.50 108 ALA A N 1
ATOM 856 C CA . ALA A 1 108 ? 0.374 -10.132 -10.116 1.00 95.50 108 ALA A CA 1
ATOM 857 C C . ALA A 1 108 ? -0.161 -11.498 -9.631 1.00 95.50 108 ALA A C 1
ATOM 859 O O . ALA A 1 108 ? -1.195 -11.498 -8.957 1.00 95.50 108 ALA A O 1
ATOM 860 N N . PRO A 1 109 ? 0.528 -12.640 -9.851 1.00 97.12 109 PRO A N 1
ATOM 861 C CA . PRO A 1 109 ? 0.044 -13.953 -9.410 1.00 97.12 109 PRO A CA 1
ATOM 862 C C . PRO A 1 109 ? -0.041 -14.097 -7.885 1.00 97.12 109 PRO A C 1
ATOM 864 O O . PRO A 1 109 ? -0.754 -14.956 -7.368 1.00 97.12 109 PRO A O 1
ATOM 867 N N . HIS A 1 110 ? 0.686 -13.254 -7.151 1.00 96.38 110 HIS A N 1
ATOM 868 C CA . HIS A 1 110 ? 0.761 -13.284 -5.695 1.00 96.38 110 HIS A CA 1
ATOM 869 C C . HIS A 1 110 ? -0.173 -12.276 -5.014 1.00 96.38 110 HIS A C 1
ATOM 871 O O . HIS A 1 110 ? -0.168 -12.185 -3.784 1.00 96.38 110 HIS A O 1
ATOM 877 N N . ALA A 1 111 ? -0.968 -11.524 -5.781 1.00 96.69 111 ALA A N 1
ATOM 878 C CA . ALA A 1 111 ? -1.918 -10.568 -5.233 1.00 96.69 111 ALA A CA 1
ATOM 879 C C . ALA A 1 111 ? -2.984 -11.276 -4.378 1.00 96.69 111 ALA A C 1
ATOM 881 O O . ALA A 1 111 ? -3.616 -12.248 -4.800 1.00 96.69 111 ALA A O 1
ATOM 882 N N . ARG A 1 112 ? -3.216 -10.758 -3.171 1.00 97.06 112 ARG A N 1
ATOM 883 C CA . ARG A 1 112 ? -4.298 -11.189 -2.275 1.00 97.06 112 ARG A CA 1
ATOM 884 C C . ARG A 1 112 ? -5.182 -10.000 -1.953 1.00 97.06 112 ARG A C 1
ATOM 886 O O . ARG A 1 112 ? -4.680 -8.992 -1.469 1.00 97.06 112 ARG A O 1
ATOM 893 N N . GLN A 1 113 ? -6.477 -10.107 -2.230 1.00 94.38 113 GLN A N 1
ATOM 894 C CA . GLN A 1 113 ? -7.429 -9.026 -1.989 1.00 94.38 113 GLN A CA 1
ATOM 895 C C . GLN A 1 113 ? -8.346 -9.347 -0.812 1.00 94.38 113 GLN A C 1
ATOM 897 O O . GLN A 1 113 ? -8.763 -10.490 -0.644 1.00 94.38 113 GLN A O 1
ATOM 902 N N . VAL A 1 114 ? -8.637 -8.322 -0.018 1.00 92.88 114 VAL A N 1
ATOM 903 C CA . VAL A 1 114 ? -9.596 -8.335 1.094 1.00 92.88 114 VAL A CA 1
ATOM 904 C C . VAL A 1 114 ? -10.496 -7.108 0.930 1.00 92.88 114 VAL A C 1
ATOM 906 O O . VAL A 1 114 ? -9.996 -6.058 0.517 1.00 92.88 114 VAL A O 1
ATOM 909 N N . GLU A 1 115 ? -11.795 -7.236 1.202 1.00 86.62 115 GLU A N 1
ATOM 910 C CA . GLU A 1 115 ? -12.796 -6.155 1.089 1.00 86.62 115 GLU A CA 1
ATOM 911 C C . GLU A 1 115 ? -13.382 -5.734 2.439 1.00 86.62 115 GLU A C 1
ATOM 913 O O . GLU A 1 115 ? -13.482 -6.609 3.329 1.00 86.62 115 GLU A O 1
#

Radius of gyration: 16.76 Å; chains: 1; bounding box: 35×27×48 Å

Sequence (115 aa):
MQADVPAELLRQESVPKLWRAIGEMQAQPLRLWVSAGGSVTPLHFDSAGSFLAQLRGTKRVTFFPPAALRGLYPYPIDHPLARRSRVRLHADAAERRRLFPLFDELAAPHARQVE

Secondary structure (DSSP, 8-state):
-EEEPPGGG--GGGS-HHHHHT-SS-SS--EEE---TT--PPPB--SS-------SS---EEE--GGGGGGG-BPPTTSTTTTBBS--TTS-HHHHHHH-TTHHHHTGGG-EEE-

pLDDT: mean 87.34, std 12.91, range [51.66, 98.19]

Organism: NCBI:txid127549

InterPro domains:
  IPR003347 JmjC domain [PS51184] (1-115)
  IPR014710 RmlC-like jelly roll fold [G3DSA:2.60.120.10] (2-115)
  IPR041667 Cupin-like domain 8 [PF13621] (9-110)